Protein AF-A0A0H3D3A0-F1 (afdb_monomer)

Nearest PDB structures (foldseek):
  3hfq-assembly2_B  TM=5.390E-01  e=2.608E+00  Lactiplantibacillus plantarum
  4bhm-assembly1_D  TM=4.476E-01  e=4.173E+00  Pyricularia oryzae
  1p32-assembly1_A  TM=4.873E-01  e=8.953E+00  Homo sapiens

Mean predicted aligned error: 4.88 Å

Secondary structure (DSSP, 8-state):
--HHHH--HHHHHHHHHH-HHHHHHS---TT-EEEEEEETTEEEEEE--SSS-EEEEEEEETTEEEEEEEESS--GGGS-HHHHHHH--

pLDDT: mean 84.53, std 7.58, range [52.78, 92.81]

Foldseek 3Di:
DPCVVVQDQVQVQVQCVVPVVNVVVFDADPVGWAPWFDDPQKIKTWGDDPPRTKIWIWGQDPNGTHTDDIDHDDPLVVDDPVGCVGHVD

Organism: Amycolatopsis mediterranei (strain U-32) (NCBI:txid749927)

Structure (mmCIF, N/CA/C/O backbone):
data_AF-A0A0H3D3A0-F1
#
_entry.id   AF-A0A0H3D3A0-F1
#
loop_
_atom_site.group_PDB
_atom_site.id
_atom_site.type_symbol
_atom_site.label_atom_id
_atom_site.label_alt_id
_atom_site.label_comp_id
_atom_site.label_asym_id
_atom_site.label_entity_id
_atom_site.label_seq_id
_atom_site.pdbx_PDB_ins_code
_atom_site.Cartn_x
_atom_site.Cartn_y
_atom_site.Cartn_z
_atom_site.occupancy
_atom_site.B_iso_or_equiv
_atom_site.auth_seq_id
_atom_site.auth_comp_id
_atom_site.auth_asym_id
_atom_site.auth_atom_id
_atom_site.pdbx_PDB_model_num
ATOM 1 N N . MET A 1 1 ? -14.568 2.672 13.241 1.00 52.78 1 MET A N 1
ATOM 2 C CA . MET A 1 1 ? -13.694 3.457 12.346 1.00 52.78 1 MET A CA 1
ATOM 3 C C . MET A 1 1 ? -13.485 2.605 11.119 1.00 52.78 1 MET A C 1
ATOM 5 O O . MET A 1 1 ? -12.994 1.498 11.274 1.00 52.78 1 MET A O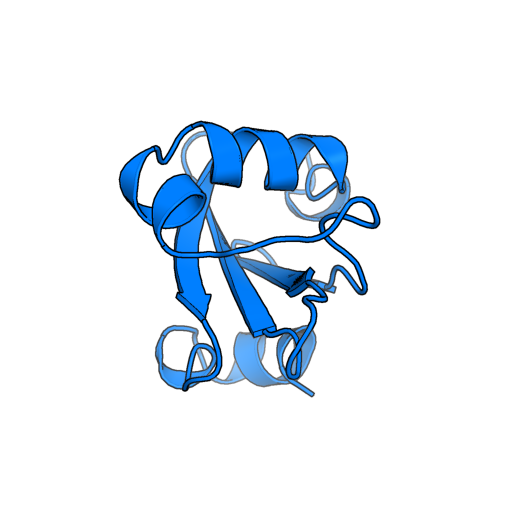 1
ATOM 9 N N . ASP 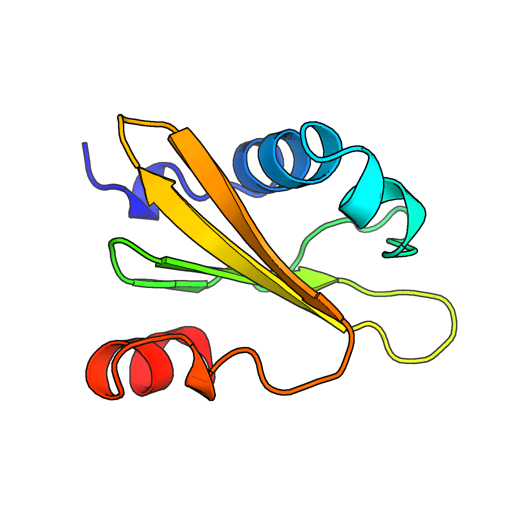A 1 2 ? -13.955 3.068 9.968 1.00 78.69 2 ASP A N 1
ATOM 10 C CA . ASP A 1 2 ? -13.825 2.353 8.698 1.00 78.69 2 ASP A CA 1
ATOM 11 C C . ASP A 1 2 ? -12.332 2.253 8.349 1.00 78.69 2 ASP A C 1
ATOM 13 O O . ASP A 1 2 ? -11.663 3.292 8.271 1.00 78.69 2 ASP A O 1
ATOM 17 N N . ALA A 1 3 ? -11.771 1.041 8.225 1.00 80.25 3 ALA A N 1
ATOM 18 C CA . ALA A 1 3 ? -10.340 0.902 7.958 1.00 80.25 3 ALA A CA 1
ATOM 19 C C . ALA A 1 3 ? -9.967 1.681 6.693 1.00 80.25 3 ALA A C 1
ATOM 21 O O . ALA A 1 3 ? -8.945 2.367 6.670 1.00 80.25 3 ALA A O 1
ATOM 22 N N . CYS A 1 4 ? -10.836 1.695 5.684 1.00 86.12 4 CYS A N 1
ATOM 23 C CA . CYS A 1 4 ? -10.579 2.392 4.436 1.00 86.12 4 CYS A CA 1
ATOM 24 C C . CYS A 1 4 ? -10.552 3.909 4.552 1.00 86.12 4 CYS A C 1
ATOM 26 O O . CYS A 1 4 ? -9.747 4.539 3.868 1.00 86.12 4 CYS A O 1
ATOM 28 N N . ALA A 1 5 ? -11.299 4.499 5.485 1.00 85.25 5 ALA A N 1
ATOM 29 C CA . ALA A 1 5 ? -11.148 5.919 5.800 1.00 85.25 5 ALA A CA 1
ATOM 30 C C . ALA A 1 5 ? -9.750 6.249 6.368 1.00 85.25 5 ALA A C 1
ATOM 32 O O . ALA A 1 5 ? -9.263 7.367 6.213 1.00 85.25 5 ALA A O 1
ATOM 33 N N . SER A 1 6 ? -9.080 5.277 7.000 1.00 86.50 6 SER A N 1
ATOM 34 C CA . SER A 1 6 ? -7.728 5.440 7.557 1.00 86.50 6 SER A CA 1
ATOM 35 C C . SER A 1 6 ? -6.594 5.106 6.577 1.00 86.50 6 SER A C 1
ATOM 37 O O . SER A 1 6 ? -5.436 5.413 6.866 1.00 86.50 6 SER A O 1
ATOM 39 N N . ALA A 1 7 ? -6.900 4.511 5.415 1.00 88.88 7 ALA A N 1
ATOM 40 C CA . ALA A 1 7 ? -5.946 4.143 4.362 1.00 88.88 7 ALA A CA 1
ATOM 41 C C . ALA A 1 7 ? -5.438 5.366 3.570 1.00 88.88 7 ALA A C 1
ATOM 43 O O . ALA A 1 7 ? -5.452 5.400 2.342 1.00 88.88 7 ALA A O 1
ATOM 44 N N . THR A 1 8 ? -5.012 6.415 4.268 1.00 90.69 8 THR A N 1
ATOM 45 C CA . THR A 1 8 ? -4.473 7.628 3.645 1.00 90.69 8 THR A CA 1
ATOM 46 C C . THR A 1 8 ? -3.062 7.391 3.112 1.00 90.69 8 THR A C 1
ATOM 48 O O . THR A 1 8 ? -2.328 6.543 3.622 1.00 90.69 8 THR A O 1
ATOM 51 N N . LYS A 1 9 ? -2.635 8.209 2.141 1.00 90.81 9 LYS A N 1
ATOM 52 C CA . LYS A 1 9 ? -1.253 8.202 1.633 1.00 90.81 9 LYS A CA 1
ATOM 53 C C . LYS A 1 9 ? -0.229 8.242 2.765 1.00 90.81 9 LYS A C 1
ATOM 55 O O . LYS A 1 9 ? 0.638 7.381 2.824 1.00 90.81 9 LYS A O 1
ATOM 60 N N . ALA A 1 10 ? -0.385 9.181 3.696 1.00 90.56 10 ALA A N 1
ATOM 61 C CA . ALA A 1 10 ? 0.525 9.335 4.824 1.00 90.56 10 ALA A CA 1
ATOM 62 C C . ALA A 1 10 ? 0.571 8.086 5.723 1.00 90.56 10 ALA A C 1
ATOM 64 O O . ALA A 1 10 ? 1.652 7.670 6.133 1.00 90.56 10 ALA A O 1
ATOM 65 N N . ALA A 1 11 ? -0.578 7.460 6.003 1.00 91.75 11 ALA A N 1
ATOM 66 C CA . ALA A 1 11 ? -0.637 6.256 6.831 1.00 91.75 11 ALA A CA 1
ATOM 67 C C . ALA A 1 11 ? 0.040 5.052 6.156 1.00 91.75 11 ALA A C 1
ATOM 69 O O . ALA A 1 11 ? 0.808 4.334 6.798 1.00 91.75 11 ALA A O 1
ATOM 70 N N . LEU A 1 12 ? -0.206 4.850 4.859 1.00 92.12 12 LEU A N 1
ATOM 71 C CA . LEU A 1 12 ? 0.396 3.755 4.096 1.00 92.12 12 LEU A CA 1
ATOM 72 C C . LEU A 1 12 ? 1.895 3.983 3.854 1.00 92.12 12 LEU A C 1
ATOM 74 O O . LEU A 1 12 ? 2.683 3.046 3.937 1.00 92.12 12 LEU A O 1
ATOM 78 N N . GLU A 1 13 ? 2.322 5.227 3.634 1.00 91.25 13 GLU A N 1
ATOM 79 C CA . GLU A 1 13 ? 3.742 5.579 3.546 1.00 91.25 13 GLU A CA 1
ATOM 80 C C . GLU A 1 13 ? 4.462 5.388 4.878 1.00 91.25 13 GLU A C 1
ATOM 82 O O . GLU A 1 13 ? 5.595 4.911 4.897 1.00 91.25 13 GLU A O 1
ATOM 87 N N . ALA A 1 14 ? 3.817 5.719 5.999 1.00 90.88 14 ALA A N 1
ATOM 88 C CA . ALA A 1 14 ? 4.357 5.431 7.322 1.00 90.88 14 ALA A CA 1
ATOM 89 C C . ALA A 1 14 ? 4.484 3.917 7.552 1.00 90.88 14 ALA A C 1
ATOM 91 O O . ALA A 1 14 ? 5.510 3.467 8.058 1.00 90.88 14 ALA A O 1
ATOM 92 N N . ALA A 1 15 ? 3.491 3.129 7.127 1.00 91.44 15 ALA A N 1
ATOM 93 C CA . ALA A 1 15 ? 3.542 1.669 7.190 1.00 91.44 15 ALA A CA 1
ATOM 94 C C . ALA A 1 15 ? 4.665 1.083 6.316 1.00 91.44 15 ALA A C 1
ATOM 96 O O . ALA A 1 15 ? 5.388 0.195 6.763 1.00 91.44 15 ALA A O 1
ATOM 97 N N . LEU A 1 16 ? 4.854 1.608 5.102 1.00 89.81 16 LEU A N 1
ATOM 98 C CA . LEU A 1 16 ? 5.949 1.217 4.213 1.00 89.81 16 LEU A CA 1
ATOM 99 C C . LEU A 1 16 ? 7.314 1.562 4.824 1.00 89.81 16 LEU A C 1
ATOM 101 O O . LEU A 1 16 ? 8.195 0.714 4.868 1.00 89.81 16 LEU A O 1
ATOM 105 N N . LYS A 1 17 ? 7.481 2.783 5.347 1.00 88.06 17 LYS A N 1
ATOM 106 C CA . LYS A 1 17 ? 8.728 3.234 5.992 1.00 88.06 17 LY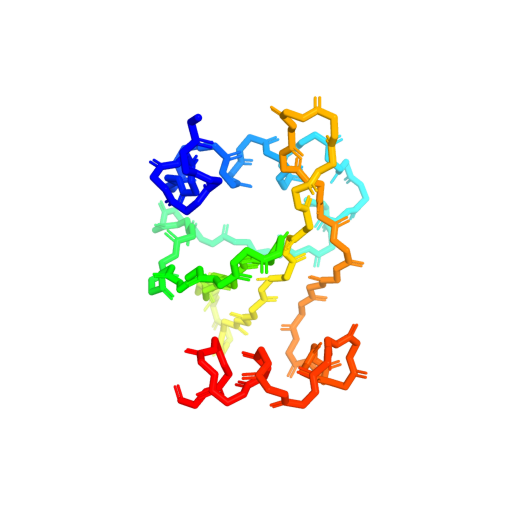S A CA 1
ATOM 107 C C . LYS A 1 17 ? 9.028 2.496 7.298 1.00 88.06 17 LYS A C 1
ATOM 109 O O . LYS A 1 17 ? 10.194 2.376 7.670 1.00 88.06 17 LYS A O 1
ATOM 114 N N . ALA A 1 18 ? 8.001 2.011 7.997 1.00 88.50 18 ALA A N 1
ATOM 115 C CA . ALA A 1 18 ? 8.171 1.179 9.184 1.00 88.50 18 ALA A CA 1
ATOM 116 C C . ALA A 1 18 ? 8.812 -0.178 8.842 1.00 88.50 18 ALA A C 1
ATOM 118 O O . ALA A 1 18 ? 9.575 -0.713 9.650 1.00 88.50 18 ALA A O 1
ATOM 119 N N . ASP A 1 19 ? 8.568 -0.705 7.639 1.00 85.38 19 ASP A N 1
ATOM 120 C CA . ASP A 1 19 ? 9.247 -1.891 7.125 1.00 85.38 19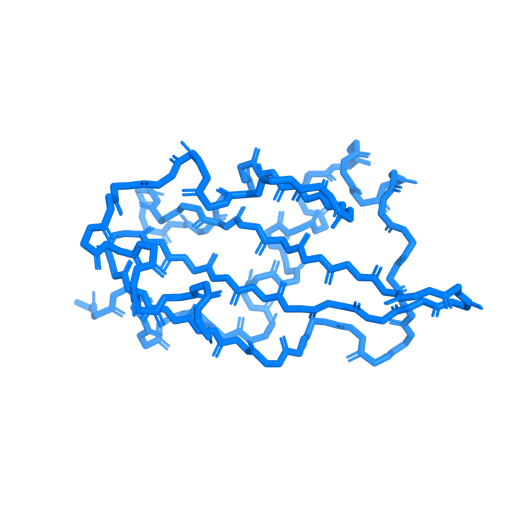 ASP A CA 1
ATOM 121 C C . ASP A 1 19 ? 10.553 -1.503 6.415 1.00 85.38 19 ASP A C 1
ATOM 123 O O . ASP A 1 19 ? 10.608 -1.263 5.210 1.00 85.38 19 ASP A O 1
ATOM 127 N N . LYS A 1 20 ? 11.648 -1.447 7.182 1.00 80.44 20 LYS A N 1
ATOM 128 C CA . LYS A 1 20 ? 12.968 -1.039 6.669 1.00 80.44 20 LYS A CA 1
ATOM 129 C C . LYS A 1 20 ? 13.473 -1.907 5.512 1.00 80.44 20 LYS A C 1
ATOM 131 O O . LYS A 1 20 ? 14.239 -1.413 4.690 1.00 80.44 20 LYS A O 1
ATOM 136 N N . LYS A 1 21 ? 13.081 -3.187 5.447 1.00 80.50 21 LYS A N 1
ATOM 137 C CA . LYS A 1 21 ? 13.504 -4.090 4.366 1.00 80.50 21 LYS A CA 1
ATOM 138 C C . LYS A 1 21 ? 12.776 -3.743 3.077 1.00 80.50 21 LYS A C 1
ATOM 140 O O . LYS A 1 21 ? 13.415 -3.605 2.039 1.00 80.50 21 LYS A O 1
ATOM 145 N N . ALA A 1 22 ? 11.462 -3.563 3.149 1.00 78.38 22 ALA A N 1
ATOM 146 C CA . ALA A 1 22 ? 10.678 -3.184 1.988 1.00 78.38 22 ALA A CA 1
ATOM 147 C C . ALA A 1 22 ?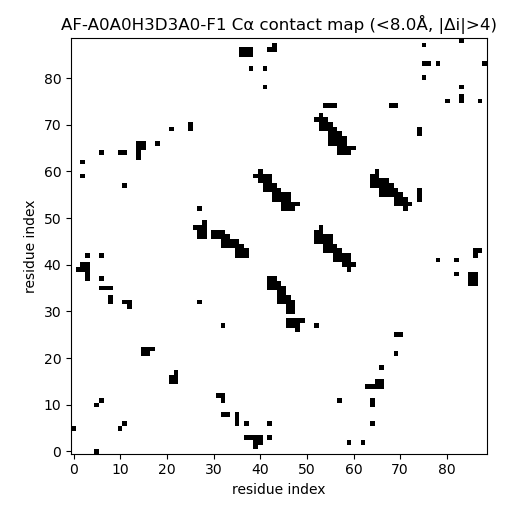 10.965 -1.753 1.532 1.00 78.38 22 ALA A C 1
ATOM 149 O O . ALA A 1 22 ? 11.086 -1.527 0.338 1.00 78.38 22 ALA A O 1
ATOM 150 N N . ALA A 1 23 ? 11.150 -0.807 2.455 1.00 78.50 23 ALA A N 1
ATOM 151 C CA . ALA A 1 23 ? 11.542 0.559 2.118 1.00 78.50 23 ALA A CA 1
ATOM 152 C C . ALA A 1 23 ? 12.913 0.630 1.422 1.00 78.50 23 ALA A C 1
ATOM 154 O O . ALA A 1 23 ? 13.126 1.503 0.590 1.00 78.50 23 ALA A O 1
ATOM 155 N N . ALA A 1 24 ? 13.837 -0.284 1.742 1.00 78.44 24 ALA A N 1
ATOM 156 C CA . ALA A 1 24 ? 15.122 -0.383 1.051 1.00 78.44 2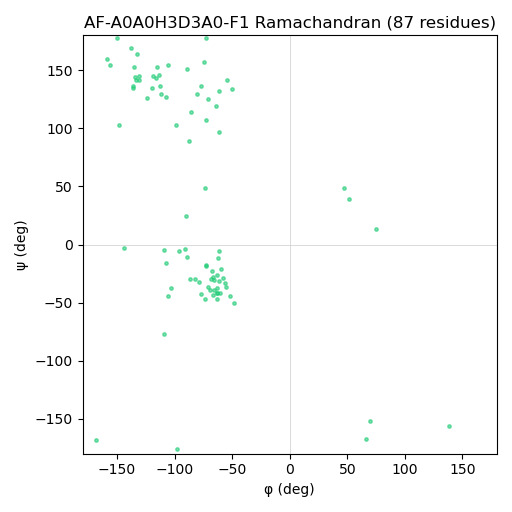4 ALA A CA 1
ATOM 157 C C . ALA A 1 24 ? 15.018 -1.105 -0.305 1.00 78.44 24 ALA A C 1
ATOM 159 O O . ALA A 1 24 ? 15.769 -0.791 -1.224 1.00 78.44 24 ALA A O 1
ATOM 160 N N . ALA A 1 25 ? 14.110 -2.078 -0.431 1.00 79.31 25 ALA A N 1
ATOM 161 C CA . ALA A 1 25 ? 13.918 -2.858 -1.656 1.00 79.31 25 ALA A CA 1
ATOM 162 C C . ALA A 1 25 ? 13.033 -2.151 -2.698 1.00 79.31 25 ALA A C 1
ATOM 164 O O . ALA A 1 25 ? 13.187 -2.370 -3.897 1.00 79.31 25 ALA A O 1
ATOM 165 N N . LEU A 1 26 ? 12.089 -1.324 -2.248 1.00 80.88 26 LEU A N 1
ATOM 166 C CA . LEU A 1 26 ? 11.161 -0.582 -3.089 1.00 80.88 26 LEU A CA 1
ATOM 167 C C . LEU A 1 26 ? 11.678 0.841 -3.247 1.00 80.88 26 LEU A C 1
ATOM 169 O O . LEU A 1 26 ? 11.538 1.676 -2.357 1.00 80.88 26 LEU A O 1
ATOM 173 N N . VAL A 1 27 ? 12.257 1.121 -4.410 1.00 79.56 27 VAL A N 1
ATOM 174 C CA . VAL A 1 27 ? 12.587 2.491 -4.797 1.00 79.56 27 VAL A CA 1
ATOM 175 C C . VAL A 1 27 ? 11.276 3.190 -5.134 1.00 79.56 27 VAL A C 1
ATOM 177 O O . VAL A 1 27 ? 10.656 2.875 -6.146 1.00 79.56 27 VAL A O 1
ATOM 180 N N . VAL A 1 28 ? 10.840 4.088 -4.256 1.00 82.81 28 VAL A N 1
ATOM 181 C CA . VAL A 1 28 ? 9.661 4.940 -4.440 1.00 82.81 28 VAL A CA 1
ATOM 182 C C . VAL A 1 28 ? 10.147 6.358 -4.706 1.00 82.81 28 VAL A C 1
ATOM 184 O O . VAL A 1 28 ? 10.945 6.884 -3.928 1.00 82.81 28 VAL A O 1
ATOM 187 N N . ASP A 1 29 ? 9.685 6.978 -5.791 1.00 82.75 29 ASP A N 1
ATOM 188 C CA . ASP A 1 29 ? 10.070 8.352 -6.114 1.00 82.75 29 ASP A CA 1
ATOM 189 C C . ASP A 1 29 ? 9.410 9.388 -5.180 1.00 82.75 29 ASP A C 1
ATOM 191 O O . ASP A 1 29 ? 8.595 9.068 -4.309 1.00 82.75 29 ASP A O 1
ATOM 195 N N . SER A 1 30 ? 9.746 10.666 -5.364 1.00 83.56 30 SER A N 1
ATOM 196 C CA . SER A 1 30 ? 9.231 11.777 -4.552 1.00 83.56 30 SER A CA 1
ATOM 197 C C . SER A 1 30 ? 7.702 11.931 -4.588 1.00 83.56 30 SER A C 1
ATOM 199 O O . SER A 1 30 ? 7.117 12.494 -3.660 1.00 83.56 30 SER A O 1
ATOM 201 N N . LYS A 1 31 ? 7.028 11.389 -5.608 1.00 84.69 31 LYS A N 1
ATOM 202 C CA . LYS A 1 31 ? 5.565 11.304 -5.695 1.00 84.69 31 LYS A CA 1
ATOM 203 C C . LYS A 1 31 ? 4.960 10.362 -4.660 1.00 84.69 31 LYS A C 1
ATOM 205 O O . LYS A 1 31 ? 3.792 10.562 -4.314 1.00 84.69 31 LYS A O 1
ATOM 210 N N . GLY A 1 32 ? 5.719 9.407 -4.124 1.00 86.81 32 GLY A N 1
ATOM 211 C CA . GLY A 1 32 ? 5.268 8.524 -3.054 1.00 86.81 32 GLY A CA 1
ATOM 212 C C . GLY A 1 32 ? 4.202 7.515 -3.492 1.00 86.81 32 GLY A C 1
ATOM 213 O O . GLY A 1 32 ? 4.120 7.132 -4.659 1.00 86.81 32 GLY A O 1
ATOM 214 N N . LEU A 1 33 ? 3.356 7.097 -2.546 1.00 90.81 33 LEU A N 1
ATOM 215 C CA . LEU A 1 33 ? 2.222 6.214 -2.841 1.00 90.81 33 LEU A CA 1
ATOM 216 C C . LEU A 1 33 ? 1.069 6.986 -3.500 1.00 90.81 33 LEU A C 1
ATOM 218 O O . LEU A 1 33 ? 0.693 8.084 -3.083 1.00 90.81 33 LEU A O 1
ATOM 222 N N . GLN A 1 34 ? 0.483 6.388 -4.529 1.00 89.56 34 GLN A N 1
ATOM 223 C CA . GLN A 1 34 ? -0.548 6.945 -5.397 1.00 89.56 34 GLN A CA 1
ATOM 224 C C . GLN A 1 34 ? -1.636 5.902 -5.687 1.00 89.56 34 GLN A C 1
ATOM 226 O O . GLN A 1 34 ? -1.478 4.721 -5.389 1.00 89.56 34 GLN A O 1
ATOM 231 N N . ARG A 1 35 ? -2.752 6.340 -6.291 1.00 88.38 35 ARG A N 1
ATOM 232 C CA . ARG A 1 35 ? -3.866 5.469 -6.730 1.00 88.38 35 ARG A CA 1
ATOM 233 C C . ARG A 1 35 ? -4.294 4.467 -5.647 1.00 88.38 35 ARG A C 1
ATOM 235 O O . ARG A 1 35 ? -4.398 3.270 -5.898 1.00 88.38 35 ARG A O 1
ATOM 242 N N . ILE A 1 36 ? -4.491 4.975 -4.432 1.00 90.88 36 ILE A N 1
ATOM 243 C CA . ILE A 1 36 ? -4.812 4.148 -3.273 1.00 90.88 36 ILE A CA 1
ATOM 244 C C . ILE A 1 36 ? -6.238 3.621 -3.418 1.00 90.88 36 ILE A C 1
ATOM 246 O O . ILE A 1 36 ? -7.179 4.397 -3.574 1.00 90.88 36 ILE A O 1
ATOM 250 N N . LYS A 1 37 ? -6.386 2.303 -3.346 1.00 91.38 37 LYS A N 1
ATOM 251 C CA . LYS A 1 37 ? -7.664 1.600 -3.268 1.00 91.38 37 LYS A CA 1
ATOM 252 C C . LYS A 1 37 ? -7.732 0.875 -1.939 1.00 91.38 37 LYS A C 1
ATOM 254 O O . LYS A 1 37 ? -6.729 0.347 -1.472 1.00 91.38 37 LYS A O 1
ATOM 259 N N . CYS A 1 38 ? -8.906 0.825 -1.332 1.00 90.75 38 CYS A N 1
ATOM 260 C CA . CYS A 1 38 ? -9.093 0.084 -0.097 1.00 90.75 38 CYS A CA 1
ATOM 261 C C . CYS A 1 38 ? -10.353 -0.766 -0.157 1.00 90.75 38 CYS A C 1
ATOM 263 O O . CYS A 1 38 ? -11.372 -0.350 -0.701 1.00 90.75 38 CYS A O 1
ATOM 265 N N . ALA A 1 39 ? -10.238 -1.953 0.418 1.00 90.69 39 ALA A N 1
ATOM 266 C CA . ALA A 1 39 ? -11.306 -2.900 0.648 1.00 90.69 39 ALA A CA 1
ATOM 267 C C . ALA A 1 39 ? -10.957 -3.667 1.924 1.00 90.69 39 ALA A C 1
ATOM 269 O O . ALA A 1 39 ? -10.062 -4.511 1.908 1.00 90.69 39 ALA A O 1
ATOM 270 N N . GLU A 1 40 ? -11.609 -3.329 3.038 1.00 85.25 40 GLU A N 1
ATOM 271 C CA . GLU A 1 40 ? -11.263 -3.841 4.367 1.00 85.25 40 GLU A CA 1
ATOM 272 C C . GLU A 1 40 ? -11.137 -5.383 4.381 1.00 85.25 40 GLU A C 1
ATOM 274 O O . GLU A 1 40 ? -11.992 -6.078 3.828 1.00 85.25 40 GLU A O 1
ATOM 279 N N . PRO A 1 41 ? -10.079 -5.950 4.997 1.00 89.88 41 PRO A N 1
ATOM 280 C CA . PRO A 1 41 ? -8.991 -5.297 5.739 1.00 89.88 41 PRO A CA 1
ATOM 281 C C . PRO A 1 41 ? -7.767 -4.920 4.885 1.00 89.88 41 PRO A C 1
ATOM 283 O O . PRO A 1 41 ? -6.667 -4.824 5.414 1.00 89.88 41 PRO A O 1
ATOM 286 N N . TRP A 1 42 ? -7.905 -4.731 3.577 1.00 91.62 42 TRP A N 1
ATOM 287 C CA . TRP A 1 42 ? -6.790 -4.538 2.648 1.00 91.62 42 TRP A CA 1
ATOM 288 C C . TRP A 1 42 ? -6.755 -3.139 2.040 1.00 91.62 42 TRP A C 1
ATOM 290 O O . TRP A 1 42 ? -7.786 -2.546 1.731 1.00 91.62 42 TRP A O 1
ATOM 300 N N . ALA A 1 43 ? -5.549 -2.633 1.803 1.00 92.62 43 ALA A N 1
ATOM 301 C CA . ALA A 1 43 ? -5.322 -1.443 0.998 1.00 92.62 43 ALA A CA 1
ATOM 302 C C . ALA A 1 43 ? -4.239 -1.719 -0.039 1.00 92.62 43 ALA A C 1
ATOM 304 O O . ALA A 1 43 ? -3.251 -2.398 0.228 1.00 92.62 43 ALA A O 1
ATOM 305 N N . PHE A 1 44 ? -4.433 -1.178 -1.227 1.00 91.50 44 PHE A N 1
ATOM 306 C CA . PHE A 1 44 ? -3.530 -1.274 -2.355 1.00 91.50 44 PHE A CA 1
ATOM 307 C C . PHE A 1 44 ? -3.102 0.131 -2.739 1.00 91.50 44 PHE A C 1
ATOM 309 O O . PHE A 1 44 ? -3.940 1.025 -2.828 1.00 91.50 44 PHE A O 1
ATOM 316 N N . ALA A 1 45 ? -1.815 0.336 -2.974 1.00 91.75 45 ALA A N 1
ATOM 317 C CA . ALA A 1 45 ? -1.327 1.587 -3.524 1.00 91.75 45 ALA A CA 1
ATOM 318 C C . ALA A 1 45 ? -0.327 1.316 -4.639 1.00 91.75 45 ALA A C 1
ATOM 320 O O . ALA A 1 45 ? 0.460 0.375 -4.580 1.00 91.75 45 ALA A O 1
ATOM 321 N N . HIS A 1 46 ? -0.357 2.167 -5.650 1.00 90.44 46 HIS A N 1
ATOM 322 C CA . HIS A 1 46 ? 0.644 2.202 -6.697 1.00 90.44 46 HIS A CA 1
ATOM 323 C C . HIS A 1 46 ? 1.779 3.137 -6.276 1.00 90.44 46 HIS A C 1
ATOM 325 O O . HIS A 1 46 ? 1.551 4.102 -5.552 1.00 90.44 46 HIS A O 1
ATOM 331 N N . PHE A 1 47 ? 2.994 2.895 -6.733 1.00 88.81 47 PHE A N 1
ATOM 332 C CA . PHE A 1 47 ? 4.094 3.841 -6.596 1.00 88.81 47 PHE A CA 1
ATOM 333 C C . PHE A 1 47 ? 4.834 3.926 -7.917 1.00 88.81 47 PHE A C 1
ATOM 335 O O . PHE A 1 47 ? 4.842 2.964 -8.678 1.00 88.81 47 PHE A O 1
ATOM 342 N N . THR A 1 48 ? 5.460 5.062 -8.187 1.00 84.38 48 THR A N 1
ATOM 343 C CA . THR A 1 48 ? 6.283 5.244 -9.380 1.00 84.38 48 THR A CA 1
ATOM 344 C C . THR A 1 48 ? 7.769 5.242 -9.024 1.00 84.38 48 THR A C 1
ATOM 346 O O . THR A 1 48 ? 8.158 5.483 -7.878 1.00 84.38 48 THR A O 1
ATOM 349 N N . ASN A 1 49 ? 8.596 4.875 -10.000 1.00 80.88 49 ASN A N 1
ATOM 350 C CA . ASN A 1 49 ? 10.054 4.951 -9.956 1.00 80.88 49 ASN A CA 1
ATOM 351 C C . ASN A 1 49 ? 10.594 5.181 -11.375 1.00 80.88 49 ASN A C 1
ATOM 353 O O . ASN A 1 49 ? 9.808 5.220 -12.319 1.00 80.88 49 ASN A O 1
ATOM 357 N N . ASP A 1 50 ? 11.911 5.332 -11.525 1.00 75.12 50 ASP A N 1
ATOM 358 C CA . ASP A 1 50 ? 12.577 5.608 -12.810 1.00 75.12 50 ASP A CA 1
ATOM 359 C C . ASP A 1 50 ? 12.412 4.522 -13.896 1.00 75.12 50 ASP A C 1
ATOM 361 O O . ASP A 1 50 ? 12.857 4.731 -15.021 1.00 75.12 50 ASP A O 1
ATOM 365 N N . ILE A 1 51 ? 11.801 3.370 -13.590 1.00 71.44 51 ILE A N 1
ATOM 366 C CA . ILE A 1 51 ? 11.625 2.264 -14.542 1.00 71.44 51 ILE A CA 1
ATOM 367 C C . ILE A 1 51 ? 10.151 2.148 -14.950 1.00 71.44 51 ILE A C 1
ATOM 369 O O . ILE A 1 51 ? 9.774 2.592 -16.028 1.00 71.44 51 ILE A O 1
ATOM 373 N N . ASP A 1 52 ? 9.313 1.585 -14.079 1.00 70.31 52 ASP A N 1
ATOM 374 C CA . ASP A 1 52 ? 7.914 1.237 -14.395 1.00 70.31 52 ASP A CA 1
ATOM 375 C C . ASP A 1 52 ? 6.956 1.450 -13.210 1.00 70.31 52 ASP A C 1
ATOM 377 O O . ASP A 1 52 ? 5.742 1.271 -13.317 1.00 70.31 52 ASP A O 1
ATOM 381 N N . GLY A 1 53 ? 7.483 1.850 -12.050 1.00 78.31 53 GLY A N 1
ATOM 382 C CA . GLY A 1 53 ? 6.721 1.831 -10.813 1.00 78.31 53 GLY A CA 1
ATOM 383 C C . GLY A 1 53 ? 6.368 0.414 -10.371 1.00 78.31 53 GLY A C 1
ATOM 384 O O . GLY A 1 53 ? 6.915 -0.585 -10.831 1.00 78.31 53 GLY A O 1
ATOM 385 N N . GLY A 1 54 ? 5.472 0.319 -9.406 1.00 87.12 54 GLY A N 1
ATOM 386 C CA . GLY A 1 54 ? 5.042 -0.943 -8.841 1.00 87.12 54 GLY A CA 1
ATOM 387 C C . GLY A 1 54 ? 3.823 -0.741 -7.975 1.00 87.12 54 GLY A C 1
ATOM 388 O O . GLY A 1 54 ? 3.158 0.295 -7.993 1.00 87.12 54 GLY A O 1
ATOM 389 N N . SER A 1 55 ? 3.475 -1.758 -7.212 1.00 88.50 55 SER A N 1
ATOM 390 C CA . SER A 1 55 ? 2.384 -1.649 -6.257 1.00 88.50 55 SER A CA 1
ATOM 391 C C . SER A 1 55 ? 2.780 -2.208 -4.905 1.00 88.50 55 SER A C 1
ATOM 393 O O . SER A 1 55 ? 3.795 -2.890 -4.749 1.00 88.50 55 SER A O 1
ATOM 395 N N . VAL A 1 56 ? 1.998 -1.852 -3.904 1.00 89.88 56 VAL A N 1
ATOM 396 C CA . VAL A 1 56 ? 2.164 -2.274 -2.523 1.00 89.88 56 VAL A CA 1
ATOM 397 C C . VAL A 1 56 ? 0.804 -2.650 -1.965 1.00 89.88 56 VAL A C 1
ATOM 399 O O . VAL A 1 56 ? -0.195 -1.962 -2.176 1.00 89.88 56 VAL A O 1
ATOM 402 N N . LEU A 1 57 ? 0.788 -3.761 -1.244 1.00 91.69 57 LEU A N 1
ATOM 403 C CA . LEU A 1 57 ? -0.375 -4.305 -0.575 1.00 91.69 57 LEU A CA 1
ATOM 404 C C . LEU A 1 57 ? -0.180 -4.194 0.933 1.00 91.69 57 LEU A C 1
ATOM 406 O O . LEU A 1 57 ? 0.824 -4.661 1.480 1.00 91.69 57 LEU A O 1
ATOM 410 N N . PHE A 1 58 ? -1.177 -3.637 1.603 1.00 92.62 58 PHE A N 1
ATOM 411 C CA . PHE A 1 58 ? -1.231 -3.470 3.044 1.00 92.62 58 PHE A CA 1
ATOM 412 C C . PHE A 1 58 ? -2.415 -4.237 3.620 1.00 92.62 58 PHE A C 1
ATOM 414 O O . PHE A 1 58 ? -3.486 -4.290 3.018 1.00 92.62 58 PHE A O 1
ATOM 421 N N . ALA A 1 59 ? -2.231 -4.778 4.819 1.00 92.69 59 ALA A N 1
ATOM 422 C CA . ALA A 1 59 ? -3.300 -5.328 5.636 1.00 92.69 59 ALA A CA 1
ATOM 423 C C . ALA A 1 59 ? -3.484 -4.471 6.890 1.00 92.69 59 ALA A C 1
ATOM 425 O O . ALA A 1 59 ? -2.512 -4.101 7.552 1.00 92.69 59 ALA A O 1
ATOM 426 N N . HIS A 1 60 ? -4.730 -4.184 7.236 1.00 92.75 60 HIS A N 1
ATOM 427 C CA . HIS A 1 60 ? -5.109 -3.52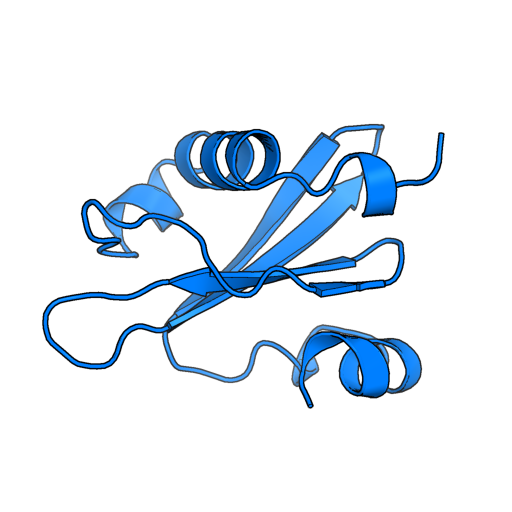2 8.467 1.00 92.75 60 HIS A CA 1
ATOM 428 C C . HIS A 1 60 ? -5.252 -4.565 9.572 1.00 92.75 60 HIS A C 1
ATOM 430 O O . HIS A 1 60 ? -6.121 -5.437 9.519 1.00 92.75 60 HIS A O 1
ATOM 436 N N . ARG A 1 61 ? -4.382 -4.500 10.580 1.00 89.75 61 ARG A N 1
ATOM 437 C CA . ARG A 1 61 ? -4.418 -5.381 11.754 1.00 89.75 61 ARG A CA 1
ATOM 438 C C . ARG A 1 61 ? -4.188 -4.555 13.009 1.00 89.75 61 ARG A C 1
ATOM 440 O O . ARG A 1 61 ? -3.282 -3.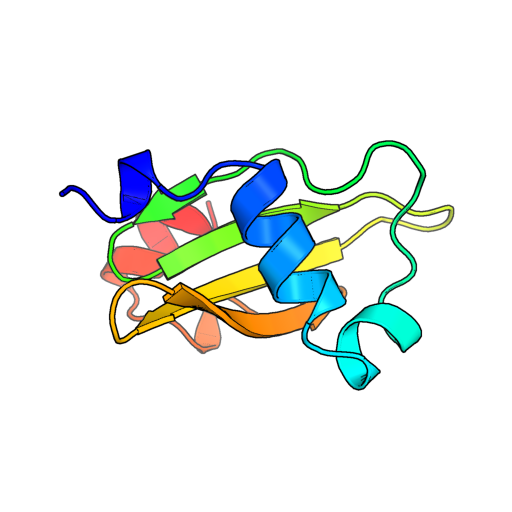728 13.048 1.00 89.75 61 ARG A O 1
ATOM 447 N N . ASN A 1 62 ? -4.999 -4.782 14.042 1.00 87.44 62 ASN A N 1
ATOM 448 C CA . ASN A 1 62 ? -4.891 -4.095 15.336 1.00 87.44 62 ASN A CA 1
ATOM 449 C C . ASN A 1 62 ? -4.849 -2.555 15.220 1.00 87.44 62 ASN A C 1
ATOM 451 O O . ASN A 1 62 ? -4.071 -1.898 15.909 1.00 87.44 62 ASN A O 1
ATOM 455 N N . GLY A 1 63 ? -5.647 -1.979 14.313 1.00 86.69 63 GLY A N 1
ATOM 456 C CA . GLY A 1 63 ? -5.707 -0.525 14.111 1.00 86.69 63 GLY A CA 1
ATOM 457 C C . GLY A 1 63 ? -4.508 0.074 13.369 1.00 86.69 63 GLY A C 1
ATOM 458 O O . GLY A 1 63 ? -4.312 1.287 13.413 1.00 86.69 63 GLY A O 1
ATOM 459 N N . LYS A 1 64 ? -3.664 -0.753 12.739 1.00 90.19 64 LYS A N 1
ATOM 460 C CA . LYS A 1 64 ? -2.482 -0.309 11.994 1.00 90.19 64 LYS A CA 1
ATOM 461 C C . LYS A 1 64 ? -2.422 -0.955 10.620 1.00 90.19 64 LYS A C 1
ATOM 463 O O . LYS A 1 64 ? -2.756 -2.127 10.452 1.00 90.19 64 LYS A O 1
ATOM 468 N N . TRP A 1 65 ? -1.929 -0.191 9.654 1.00 92.81 65 TRP A N 1
ATOM 469 C CA . TRP A 1 65 ? -1.569 -0.703 8.341 1.00 92.81 65 TRP A CA 1
ATOM 470 C C . TRP A 1 65 ? -0.201 -1.367 8.400 1.00 92.81 65 TRP A C 1
ATOM 472 O O . TRP A 1 65 ? 0.758 -0.798 8.916 1.00 92.81 65 TRP A O 1
ATOM 482 N N . ILE A 1 66 ? -0.129 -2.585 7.881 1.00 91.25 66 ILE A N 1
ATOM 483 C CA . ILE A 1 66 ? 1.083 -3.393 7.837 1.00 91.25 66 ILE A CA 1
ATOM 484 C C . ILE A 1 66 ? 1.315 -3.770 6.385 1.00 91.25 66 ILE A C 1
ATOM 486 O O . ILE A 1 66 ? 0.425 -4.327 5.739 1.00 91.25 66 ILE A O 1
ATOM 490 N N . LEU A 1 67 ? 2.507 -3.480 5.870 1.00 90.44 67 LEU A N 1
ATOM 491 C CA . LEU A 1 67 ? 2.890 -3.927 4.540 1.00 90.44 67 LEU A CA 1
ATOM 492 C C . LEU A 1 67 ? 2.893 -5.463 4.495 1.00 90.44 67 LEU A C 1
ATOM 494 O O . LEU A 1 67 ? 3.416 -6.126 5.387 1.00 90.44 67 LEU A O 1
ATOM 498 N N . GLN A 1 68 ? 2.272 -6.034 3.470 1.00 89.06 68 GLN A N 1
ATOM 499 C CA . GLN A 1 68 ? 2.263 -7.478 3.231 1.00 89.06 68 GLN A CA 1
ATOM 500 C C . GLN A 1 68 ? 3.173 -7.851 2.069 1.00 89.06 68 GLN A C 1
ATOM 502 O O . 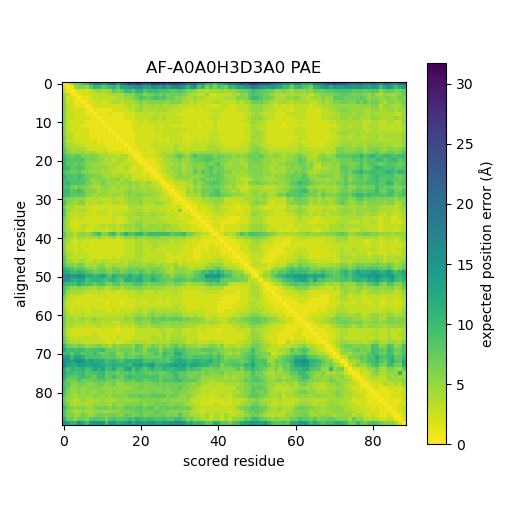GLN A 1 68 ? 3.931 -8.814 2.157 1.00 89.06 68 GLN A O 1
ATOM 507 N N . ARG A 1 69 ? 3.101 -7.091 0.973 1.00 83.69 69 ARG A N 1
ATOM 508 C CA . ARG A 1 69 ? 3.885 -7.350 -0.235 1.00 83.69 69 ARG A CA 1
ATOM 509 C C . ARG A 1 69 ? 4.051 -6.068 -1.040 1.00 83.69 69 ARG A C 1
ATOM 511 O O . ARG A 1 69 ? 3.199 -5.189 -0.969 1.00 83.69 69 ARG A O 1
ATOM 518 N N . GLY A 1 70 ? 5.113 -5.979 -1.831 1.00 79.19 70 GLY A N 1
ATOM 519 C CA . GLY A 1 70 ? 5.294 -4.895 -2.790 1.00 79.19 70 GLY A CA 1
ATOM 520 C C . GLY A 1 70 ? 6.275 -5.263 -3.895 1.00 79.19 70 GLY A C 1
ATOM 521 O O . GLY A 1 70 ? 7.056 -6.202 -3.734 1.00 79.19 70 GLY A O 1
ATOM 522 N N . GLY A 1 71 ? 6.205 -4.550 -5.018 1.00 78.69 71 GLY A N 1
ATOM 523 C CA . GLY A 1 71 ? 7.051 -4.765 -6.197 1.00 78.69 71 GLY A CA 1
ATOM 524 C C . GLY A 1 71 ? 6.266 -4.667 -7.506 1.00 78.69 71 GLY A C 1
ATOM 525 O O . GLY A 1 71 ? 5.213 -4.043 -7.556 1.00 78.69 71 GLY A O 1
ATOM 526 N N . THR A 1 72 ? 6.765 -5.293 -8.567 1.00 69.00 72 THR A N 1
ATOM 527 C CA . THR A 1 72 ? 6.112 -5.338 -9.892 1.00 69.00 72 THR A CA 1
ATOM 528 C C . THR A 1 72 ? 5.285 -6.613 -10.127 1.00 69.00 72 THR A C 1
ATOM 530 O O . THR A 1 72 ? 4.609 -6.724 -11.143 1.00 69.00 72 THR A O 1
ATOM 533 N N . GLY A 1 73 ? 5.327 -7.585 -9.202 1.00 64.06 73 GLY A N 1
ATOM 534 C CA . GLY A 1 73 ? 4.689 -8.907 -9.335 1.00 64.06 73 GLY A CA 1
ATOM 535 C C . GLY A 1 73 ? 3.319 -9.074 -8.652 1.00 64.06 73 GLY A C 1
ATOM 536 O O . GLY A 1 73 ? 2.770 -8.144 -8.065 1.00 64.06 73 GLY A O 1
ATOM 537 N N . GLY A 1 74 ? 2.771 -10.297 -8.700 1.00 64.38 74 GLY A N 1
ATOM 538 C CA . GLY A 1 74 ? 1.412 -10.651 -8.260 1.00 64.38 74 GLY A CA 1
ATOM 539 C C . GLY A 1 74 ? 1.115 -10.418 -6.770 1.00 64.38 74 GLY A C 1
ATOM 540 O O . GLY A 1 74 ? 1.397 -11.250 -5.904 1.00 64.38 74 GLY A O 1
ATOM 541 N N . MET A 1 75 ? 0.497 -9.279 -6.451 1.00 77.00 75 MET A N 1
ATOM 542 C CA . MET A 1 75 ? -0.039 -8.978 -5.110 1.00 77.00 75 MET A CA 1
ATOM 543 C C . MET A 1 75 ? -1.462 -9.498 -4.921 1.00 77.00 75 MET A C 1
ATOM 545 O O . MET A 1 75 ? -1.863 -9.858 -3.818 1.00 77.00 75 MET A O 1
ATOM 549 N N . CYS A 1 76 ? -2.214 -9.565 -6.013 1.00 76.44 76 CYS A N 1
ATOM 550 C CA . CYS A 1 76 ? -3.638 -9.883 -6.014 1.00 76.44 76 CYS A CA 1
ATOM 551 C C . CYS A 1 76 ? -3.925 -11.356 -5.715 1.00 76.44 76 CYS A C 1
ATOM 553 O O . CYS A 1 76 ? -5.027 -11.697 -5.306 1.00 76.44 76 CYS A O 1
ATOM 555 N N . GLU A 1 77 ? -2.916 -12.215 -5.849 1.00 77.69 77 GLU A N 1
ATOM 556 C CA . GLU A 1 77 ? -2.973 -13.627 -5.463 1.00 77.69 77 GLU A CA 1
ATOM 557 C C . GLU A 1 77 ? -2.944 -13.815 -3.938 1.00 77.69 77 GLU A C 1
ATOM 559 O O . GLU A 1 77 ? -3.306 -14.871 -3.432 1.00 77.69 77 GLU A O 1
ATOM 564 N N . SER A 1 78 ? -2.507 -12.796 -3.188 1.00 77.12 78 SER A N 1
ATOM 565 C CA . SER A 1 78 ? -2.421 -12.837 -1.722 1.00 77.12 78 SER A CA 1
ATOM 566 C C . SER A 1 78 ? -3.685 -12.334 -1.018 1.00 77.12 78 SER A C 1
ATOM 568 O O . SER A 1 78 ? -3.752 -12.393 0.209 1.00 77.12 78 SER A O 1
ATOM 570 N N . VAL A 1 79 ? -4.682 -11.843 -1.764 1.00 84.88 79 VAL A N 1
ATOM 571 C CA . VAL A 1 79 ? -5.957 -11.360 -1.213 1.00 84.88 79 VAL A CA 1
ATOM 572 C C . VAL A 1 79 ? -7.131 -12.222 -1.681 1.00 84.88 79 VAL A C 1
ATOM 574 O O . VAL A 1 79 ? -7.081 -12.795 -2.769 1.00 84.88 79 VAL A O 1
ATOM 577 N N . PRO A 1 80 ? -8.223 -12.307 -0.899 1.00 87.38 80 PRO A N 1
ATOM 578 C CA . PRO A 1 80 ? -9.431 -13.004 -1.332 1.00 87.38 80 PRO A CA 1
ATOM 579 C C . PRO A 1 80 ? -9.947 -12.468 -2.672 1.00 87.38 80 PRO A C 1
ATOM 581 O O . PRO A 1 80 ? -9.957 -11.257 -2.890 1.00 87.38 80 PRO A O 1
ATOM 584 N N . ALA A 1 81 ? -10.451 -13.341 -3.548 1.00 85.62 81 ALA A N 1
ATOM 585 C CA . ALA A 1 81 ? -10.880 -12.961 -4.901 1.00 85.62 81 ALA A CA 1
ATOM 586 C C . ALA A 1 81 ? -11.932 -11.831 -4.930 1.00 85.62 81 ALA A C 1
ATOM 588 O O . ALA A 1 81 ? -11.922 -10.994 -5.832 1.00 85.62 81 ALA A O 1
ATOM 589 N N . ALA A 1 82 ? -12.817 -11.774 -3.930 1.00 85.31 82 ALA A N 1
ATOM 590 C CA . ALA A 1 82 ? -13.787 -10.688 -3.779 1.00 85.31 82 ALA A CA 1
ATOM 591 C C . ALA A 1 82 ? -13.111 -9.323 -3.542 1.00 85.31 82 ALA A C 1
ATOM 593 O O . ALA A 1 82 ? -13.546 -8.319 -4.096 1.00 85.31 82 ALA A O 1
ATOM 594 N N . ILE A 1 83 ? -12.019 -9.308 -2.775 1.00 87.38 83 ILE A N 1
ATOM 595 C CA . ILE A 1 83 ? -11.221 -8.116 -2.479 1.00 87.38 83 ILE A CA 1
ATOM 596 C C . ILE A 1 83 ? -10.329 -7.753 -3.668 1.00 87.38 83 ILE A C 1
ATOM 598 O O . ILE A 1 83 ? -10.265 -6.585 -4.045 1.00 87.38 83 ILE A O 1
ATOM 602 N N . ALA A 1 84 ? -9.694 -8.741 -4.313 1.00 85.44 84 ALA A N 1
ATOM 603 C CA . ALA A 1 84 ? -8.914 -8.527 -5.535 1.00 85.44 84 ALA A CA 1
ATOM 604 C C . ALA A 1 84 ? -9.733 -7.763 -6.588 1.00 85.44 84 ALA A C 1
ATOM 606 O O . ALA A 1 84 ? -9.261 -6.777 -7.145 1.00 85.44 84 ALA A O 1
ATOM 607 N N . LYS A 1 85 ? -11.003 -8.141 -6.788 1.00 85.19 85 LYS A N 1
ATOM 608 C CA . LYS A 1 85 ? -11.931 -7.448 -7.700 1.00 85.19 85 LYS A CA 1
ATOM 609 C C . LYS A 1 85 ? -12.242 -5.991 -7.329 1.00 85.19 85 LYS A C 1
ATOM 611 O O . LYS A 1 85 ? -12.851 -5.293 -8.129 1.00 85.19 85 LYS A O 1
ATOM 616 N N . GLN A 1 86 ? -11.871 -5.526 -6.143 1.00 84.19 86 GLN A N 1
ATOM 617 C CA . GLN A 1 86 ? -12.075 -4.140 -5.717 1.00 84.19 86 GLN A CA 1
ATOM 618 C C . GLN A 1 86 ? -10.780 -3.326 -5.789 1.00 84.19 86 GLN A C 1
ATOM 620 O O . GLN A 1 86 ? -10.809 -2.158 -6.175 1.00 84.19 86 GLN A O 1
ATOM 625 N N . ILE A 1 87 ? -9.640 -3.936 -5.447 1.00 83.94 87 ILE A N 1
ATOM 626 C CA . ILE A 1 87 ? -8.368 -3.212 -5.287 1.00 83.94 87 ILE A CA 1
ATOM 627 C C . ILE A 1 87 ? -7.345 -3.456 -6.404 1.00 83.94 87 ILE A C 1
ATOM 629 O O . ILE A 1 87 ? -6.415 -2.667 -6.523 1.00 83.94 87 ILE A O 1
ATOM 633 N N . CYS A 1 88 ? -7.518 -4.495 -7.227 1.00 77.19 88 CYS A N 1
ATOM 634 C CA . CYS A 1 88 ? -6.559 -4.898 -8.266 1.00 77.19 88 CYS A CA 1
ATOM 635 C C . CYS A 1 88 ? -7.002 -4.652 -9.715 1.00 77.19 88 CYS A C 1
ATOM 637 O O . CYS A 1 88 ? -6.233 -4.939 -10.630 1.00 77.19 88 CYS A O 1
ATOM 639 N N . VAL A 1 89 ? -8.234 -4.186 -9.928 1.00 65.31 89 VAL A N 1
ATOM 640 C CA . VAL A 1 89 ? -8.817 -3.941 -11.265 1.00 65.31 89 VAL A CA 1
ATOM 641 C C . VAL A 1 89 ? -8.543 -2.529 -11.743 1.00 65.31 89 VAL A C 1
ATOM 643 O O . VAL A 1 89 ? -8.427 -1.642 -10.867 1.00 65.31 89 VAL A O 1
#

Solvent-accessible surface area (backbone atoms only — not comparable to full-atom values): 5151 Å² total; per-residue (Å²): 130,64,64,52,80,59,63,38,58,69,49,51,49,50,24,38,60,69,36,61,67,56,46,70,71,47,74,60,39,97,80,39,64,38,82,69,29,60,46,78,58,35,36,28,29,32,31,46,39,100,82,82,35,33,37,36,35,29,38,57,54,96,94,37,58,37,67,74,48,71,44,82,70,87,60,54,80,80,43,60,72,76,46,25,69,68,47,69,110

Sequence (89 aa):
MDACASATKAALEAALKADKKAAAALVVDSKGLQRIKCAEPWAFAHFTNDIDGGSVLFAHRNGKWILQRGGTGGMCESVPAAIAKQICV

Radius of gyration: 11.91 Å; Cα contacts (8 Å, |Δi|>4): 156; chains: 1; bounding box: 29×25×30 Å